Protein AF-A0A3C0U505-F1 (afdb_monomer_lite)

Sequence (66 aa):
MTIHKEGKGTLGLSFIVLVAVNALVQWLTTAQWLEVAILVTSIVLYAIVLQFFRNPTRTILVNPEA

pLDDT: mean 92.02, std 8.31, range [63.81, 98.62]

Foldseek 3Di:
DDFAPVLPVVLVVLVVVLVVVLVVVVVVDPPVVVSVVSVVVSVVVSVVSRVVRDDDDDDDDDDPVD

Secondary structure (DSSP, 8-state):
-EEPTTHHHHHHHHHHHHHHHHHHHHHH---HHHHHHHHHHHHHHHHHHHHHTEE----PPPPTT-

Structure (mmCIF, N/CA/C/O backbone):
data_AF-A0A3C0U505-F1
#
_entry.id   AF-A0A3C0U505-F1
#
loop_
_atom_site.group_PDB
_atom_site.id
_atom_site.type_symbol
_atom_site.label_atom_id
_atom_site.label_alt_id
_atom_site.label_comp_id
_atom_site.label_asym_id
_atom_site.label_entity_id
_atom_site.label_seq_id
_atom_site.pdbx_PDB_ins_code
_atom_site.Cartn_x
_atom_site.Cartn_y
_atom_site.Cartn_z
_atom_site.occupancy
_atom_site.B_iso_or_equiv
_atom_site.auth_seq_id
_atom_site.auth_comp_id
_atom_site.auth_asym_id
_atom_site.auth_atom_id
_atom_site.pdbx_PDB_model_num
ATOM 1 N N . MET A 1 1 ? 10.631 -11.619 -12.280 1.00 63.81 1 MET A N 1
ATOM 2 C CA . MET A 1 1 ? 9.471 -10.738 -12.527 1.00 63.81 1 MET A CA 1
ATOM 3 C C . MET A 1 1 ? 10.001 -9.320 -12.633 1.00 63.81 1 MET A C 1
ATOM 5 O O . MET A 1 1 ? 10.464 -8.783 -11.636 1.00 63.81 1 MET A O 1
ATOM 9 N N . THR A 1 2 ? 10.055 -8.761 -13.836 1.00 79.25 2 THR A N 1
ATOM 10 C CA . THR A 1 2 ? 10.632 -7.431 -14.069 1.00 79.25 2 THR A CA 1
ATOM 11 C C . THR A 1 2 ? 9.488 -6.427 -14.137 1.00 79.25 2 THR A C 1
ATOM 13 O O . THR A 1 2 ? 8.546 -6.632 -14.896 1.00 79.25 2 THR A O 1
ATOM 16 N N . ILE A 1 3 ? 9.529 -5.376 -13.323 1.00 82.69 3 ILE A N 1
ATOM 17 C CA . ILE A 1 3 ? 8.551 -4.280 -13.374 1.00 82.69 3 ILE A CA 1
ATOM 18 C C . ILE A 1 3 ? 9.076 -3.224 -14.349 1.00 82.69 3 ILE A C 1
ATOM 20 O O . ILE A 1 3 ? 10.264 -2.882 -14.306 1.00 82.69 3 ILE A O 1
ATOM 24 N N . HIS A 1 4 ? 8.209 -2.708 -15.221 1.00 81.94 4 HIS A N 1
ATOM 25 C CA . HIS A 1 4 ? 8.551 -1.592 -16.105 1.00 81.94 4 HIS A CA 1
ATOM 26 C C . HIS A 1 4 ? 9.042 -0.401 -15.276 1.00 81.94 4 HIS A C 1
ATOM 28 O O . HIS A 1 4 ? 8.458 -0.074 -14.243 1.00 81.94 4 HIS A O 1
ATOM 34 N N . LYS A 1 5 ? 10.109 0.274 -15.720 1.00 81.50 5 LYS A N 1
ATOM 35 C CA . LYS A 1 5 ? 10.645 1.443 -14.998 1.00 81.50 5 LYS A CA 1
ATOM 36 C C . LYS A 1 5 ? 9.582 2.537 -14.832 1.00 81.50 5 LYS A C 1
ATOM 38 O O . LYS A 1 5 ? 9.507 3.138 -13.767 1.00 81.50 5 LYS A O 1
ATOM 43 N N . GLU A 1 6 ? 8.730 2.698 -15.841 1.00 82.81 6 GLU A N 1
ATOM 44 C CA . GLU A 1 6 ? 7.592 3.626 -15.868 1.00 82.81 6 GLU A CA 1
ATOM 45 C C . G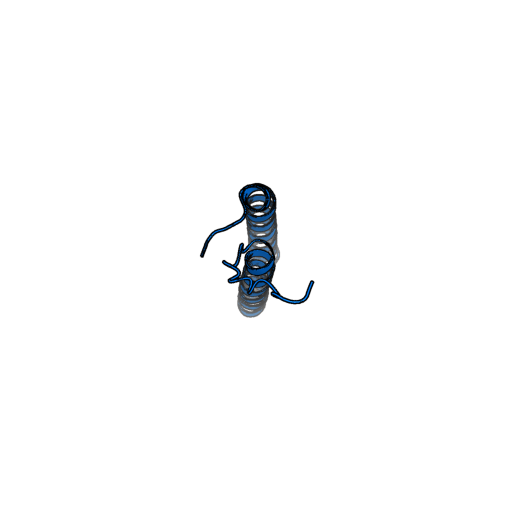LU A 1 6 ? 6.516 3.267 -14.835 1.00 82.81 6 GLU A C 1
ATOM 47 O O . GLU A 1 6 ? 5.922 4.144 -14.215 1.00 82.81 6 GLU A O 1
ATOM 52 N N . GLY A 1 7 ? 6.325 1.973 -14.561 1.00 86.44 7 GLY A N 1
ATOM 53 C CA . GLY A 1 7 ? 5.316 1.500 -13.619 1.00 86.44 7 GLY A CA 1
ATOM 54 C C . GLY A 1 7 ? 5.634 1.771 -12.154 1.00 86.44 7 GLY A C 1
ATOM 55 O O . GLY A 1 7 ? 4.728 1.777 -11.328 1.00 86.44 7 GLY A O 1
ATOM 56 N N . LYS A 1 8 ? 6.901 2.027 -11.803 1.00 89.06 8 LYS A N 1
ATOM 57 C CA . LYS A 1 8 ? 7.315 2.213 -10.402 1.00 89.06 8 LYS A CA 1
ATOM 58 C C . LYS A 1 8 ? 6.642 3.418 -9.741 1.00 89.06 8 LYS A C 1
ATOM 60 O O . LYS A 1 8 ? 6.268 3.325 -8.575 1.00 89.06 8 LYS A O 1
ATOM 65 N N . GLY A 1 9 ? 6.474 4.518 -10.480 1.00 93.38 9 GLY A N 1
ATOM 66 C CA . GLY A 1 9 ? 5.825 5.731 -9.973 1.00 93.38 9 GLY A CA 1
ATOM 67 C C . GLY A 1 9 ? 4.348 5.498 -9.666 1.00 93.38 9 GLY A C 1
ATOM 68 O O . GLY A 1 9 ? 3.901 5.743 -8.546 1.00 93.38 9 GLY A O 1
ATOM 69 N N . THR A 1 10 ? 3.606 4.942 -10.627 1.00 94.06 10 THR A N 1
ATOM 70 C CA . THR A 1 10 ? 2.184 4.617 -10.451 1.00 94.06 10 THR A CA 1
ATOM 71 C C . THR A 1 10 ? 1.969 3.578 -9.357 1.00 94.06 10 THR A C 1
ATOM 73 O O . THR A 1 10 ? 1.053 3.723 -8.549 1.00 94.06 10 THR A O 1
ATOM 76 N N . LEU A 1 11 ? 2.837 2.565 -9.276 1.00 94.75 11 LEU A N 1
ATOM 77 C CA . LEU A 1 11 ? 2.759 1.539 -8.243 1.00 94.75 11 LEU A CA 1
ATOM 78 C C . LEU A 1 11 ? 2.969 2.147 -6.846 1.00 94.75 11 LEU A C 1
ATOM 80 O O . LEU A 1 11 ? 2.152 1.919 -5.956 1.00 94.75 11 LEU A O 1
ATOM 84 N N . GLY A 1 12 ? 3.980 3.006 -6.678 1.00 96.00 12 GLY A N 1
ATOM 85 C CA . GLY A 1 12 ? 4.217 3.727 -5.424 1.00 96.00 12 GLY A CA 1
ATOM 86 C C . GLY A 1 12 ? 3.050 4.632 -5.022 1.00 96.00 12 GLY A C 1
ATOM 87 O O . GLY A 1 12 ? 2.606 4.584 -3.876 1.00 96.00 12 GLY A O 1
ATOM 88 N N . LEU A 1 13 ? 2.496 5.398 -5.967 1.00 97.25 13 LEU A N 1
ATOM 89 C CA . LEU A 1 13 ? 1.327 6.241 -5.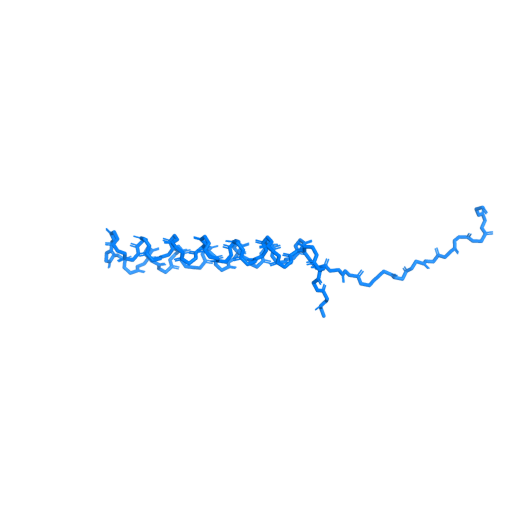704 1.00 97.25 13 LEU A CA 1
ATOM 90 C C . LEU A 1 13 ? 0.108 5.404 -5.294 1.00 97.25 13 LEU A C 1
ATOM 92 O O . LEU A 1 13 ? -0.549 5.725 -4.307 1.00 97.25 13 LEU A O 1
ATOM 96 N N . SER A 1 14 ? -0.168 4.308 -6.008 1.00 96.81 14 SER A N 1
ATOM 97 C CA . SER A 1 14 ? -1.289 3.419 -5.681 1.00 96.81 14 SER A CA 1
ATOM 98 C C . SER A 1 14 ? -1.149 2.797 -4.289 1.00 96.81 14 SER A C 1
ATOM 100 O O . SER A 1 14 ? -2.131 2.715 -3.556 1.00 96.81 14 SER A O 1
ATOM 102 N N . PHE A 1 15 ? 0.075 2.443 -3.883 1.00 97.81 15 PHE A N 1
ATOM 103 C CA . PHE A 1 15 ? 0.351 1.937 -2.543 1.00 97.81 15 PHE A CA 1
ATOM 104 C C . PHE A 1 15 ? 0.060 2.991 -1.469 1.00 97.81 15 PHE A C 1
ATOM 106 O O . PHE A 1 15 ? -0.655 2.703 -0.512 1.00 97.81 15 PHE A O 1
ATOM 113 N N . ILE A 1 16 ? 0.550 4.224 -1.648 1.00 98.50 16 ILE A N 1
ATOM 114 C CA . ILE A 1 16 ? 0.315 5.329 -0.703 1.00 98.50 16 ILE A CA 1
ATOM 115 C C . ILE A 1 16 ? -1.184 5.607 -0.552 1.00 98.50 16 ILE A C 1
ATOM 117 O O . ILE A 1 16 ? -1.674 5.732 0.570 1.00 98.50 16 ILE A O 1
ATOM 121 N N . VAL A 1 17 ? -1.922 5.661 -1.665 1.00 98.44 17 VAL A N 1
ATOM 122 C CA . VAL A 1 17 ? -3.376 5.877 -1.649 1.00 98.44 17 VAL A CA 1
ATOM 123 C C . VAL A 1 17 ? -4.085 4.759 -0.884 1.00 98.44 17 VAL A C 1
ATOM 125 O O . VAL A 1 17 ? -4.921 5.042 -0.029 1.00 98.44 17 VAL A O 1
ATOM 128 N N . LEU A 1 18 ? -3.734 3.495 -1.132 1.00 98.44 18 LEU A N 1
ATOM 129 C CA . LEU A 1 18 ? -4.344 2.363 -0.431 1.00 98.44 18 LEU A CA 1
ATOM 130 C C . LEU A 1 18 ? -4.029 2.368 1.067 1.00 98.44 18 LEU A C 1
ATOM 132 O O . LEU A 1 18 ? -4.923 2.107 1.872 1.00 98.44 18 LEU A O 1
ATOM 136 N N . VAL A 1 19 ? -2.801 2.711 1.462 1.00 98.56 19 VAL A N 1
ATOM 137 C CA . VAL A 1 19 ? -2.440 2.874 2.879 1.00 98.56 19 VAL A CA 1
ATOM 138 C C . VAL A 1 19 ? -3.273 3.981 3.525 1.00 98.56 19 VAL A C 1
ATOM 140 O O . VAL A 1 19 ? -3.833 3.764 4.598 1.00 98.56 19 VAL A O 1
ATOM 143 N N . ALA A 1 20 ? -3.418 5.133 2.864 1.00 98.62 20 ALA A N 1
ATOM 144 C CA . ALA A 1 20 ? -4.228 6.238 3.372 1.00 98.62 20 ALA A CA 1
ATOM 145 C C . ALA A 1 20 ? -5.706 5.844 3.542 1.00 98.62 20 ALA A C 1
ATOM 147 O O . ALA A 1 20 ? -6.304 6.159 4.568 1.00 98.62 20 ALA A O 1
ATOM 148 N N . VAL A 1 21 ? -6.279 5.105 2.586 1.00 98.44 21 VAL A N 1
ATOM 149 C CA . VAL A 1 21 ? -7.656 4.589 2.682 1.00 98.44 21 VAL A CA 1
ATOM 150 C C . VAL A 1 21 ? -7.810 3.637 3.869 1.00 98.44 21 VAL A C 1
ATOM 152 O O . VAL A 1 21 ? -8.752 3.786 4.642 1.00 98.44 21 VAL A O 1
ATOM 155 N N . ASN A 1 22 ? -6.884 2.693 4.060 1.00 98.50 22 ASN A N 1
ATOM 156 C CA . ASN A 1 22 ? -6.948 1.756 5.188 1.00 98.50 22 ASN A CA 1
ATOM 157 C C . ASN A 1 22 ? -6.806 2.470 6.539 1.00 98.50 22 ASN A C 1
ATOM 159 O O . ASN A 1 22 ? -7.558 2.173 7.464 1.00 98.50 22 ASN A O 1
ATOM 163 N N . ALA A 1 23 ? -5.896 3.442 6.639 1.00 98.38 23 ALA A N 1
ATOM 164 C CA . ALA A 1 23 ? -5.729 4.253 7.843 1.00 98.38 23 ALA A CA 1
ATOM 165 C C . ALA A 1 23 ? -6.989 5.076 8.157 1.00 98.38 23 ALA A C 1
ATOM 167 O O . ALA A 1 23 ? -7.418 5.143 9.306 1.00 98.38 23 ALA A O 1
ATOM 168 N N . LEU A 1 24 ? -7.617 5.661 7.133 1.00 98.50 24 LEU A N 1
ATOM 169 C CA . LEU A 1 24 ? -8.861 6.412 7.285 1.00 98.50 24 LEU A CA 1
ATOM 170 C C . LEU A 1 24 ? -10.017 5.509 7.731 1.00 98.50 24 LEU A C 1
ATOM 172 O O . LEU A 1 24 ? -10.789 5.906 8.598 1.00 98.50 24 LEU A O 1
ATOM 176 N N . VAL A 1 25 ? -10.118 4.285 7.205 1.00 98.19 25 VAL A N 1
ATOM 177 C CA . VAL A 1 25 ? -11.123 3.314 7.668 1.00 98.19 25 VAL A CA 1
ATOM 178 C C . VAL A 1 25 ? -10.896 2.940 9.134 1.00 98.19 25 VAL A C 1
ATOM 180 O O . VAL A 1 25 ? -11.844 3.031 9.907 1.00 98.19 25 VAL A O 1
ATOM 183 N N . GLN A 1 26 ? -9.663 2.612 9.539 1.00 97.25 26 GLN A N 1
ATOM 184 C CA . GLN A 1 26 ? -9.346 2.326 10.949 1.00 97.25 26 GLN A CA 1
ATOM 185 C C . GLN A 1 26 ? -9.625 3.512 11.883 1.00 97.25 26 GLN A C 1
ATOM 187 O O . GLN A 1 26 ? -9.921 3.325 13.057 1.00 97.25 26 GLN A O 1
ATOM 192 N N . TRP A 1 27 ? -9.521 4.746 11.385 1.00 98.06 27 TRP A N 1
ATOM 193 C CA . TRP A 1 27 ? -9.848 5.932 12.175 1.00 98.06 27 TRP A CA 1
ATOM 194 C C . TRP A 1 27 ? -11.362 6.173 12.296 1.00 98.06 27 TRP A C 1
ATOM 196 O O . TRP A 1 27 ? -11.825 6.669 13.322 1.00 98.06 27 TRP A O 1
ATOM 206 N N . LEU A 1 28 ? -12.142 5.827 11.267 1.00 98.19 28 LEU A N 1
ATOM 207 C CA . LEU A 1 28 ? -13.588 6.074 11.216 1.00 98.19 28 LEU A CA 1
ATOM 208 C C . LEU A 1 28 ? -14.438 4.984 11.874 1.00 98.19 28 LEU A C 1
ATOM 210 O O . LEU A 1 28 ? -15.596 5.236 12.210 1.00 98.19 28 LEU A O 1
ATOM 214 N N . THR A 1 29 ? -13.919 3.767 12.017 1.00 97.00 29 THR A N 1
ATOM 215 C CA . THR A 1 29 ? -14.671 2.648 12.584 1.00 97.00 29 THR A CA 1
ATOM 216 C C . THR A 1 29 ? -13.793 1.775 13.466 1.00 97.00 29 THR A C 1
ATOM 218 O O . THR A 1 29 ? -12.585 1.737 13.301 1.00 97.00 29 THR A O 1
ATOM 221 N N . THR A 1 30 ? -14.428 1.060 14.392 1.00 96.62 30 THR A N 1
ATOM 222 C CA . THR A 1 30 ? -13.819 -0.010 15.197 1.00 96.62 30 THR A CA 1
ATOM 223 C C . THR A 1 30 ? -14.347 -1.391 14.795 1.00 96.62 30 THR A C 1
ATOM 225 O O . THR A 1 30 ? -14.110 -2.395 15.471 1.00 96.62 30 THR A O 1
ATOM 228 N N . ALA A 1 31 ? -15.140 -1.457 13.718 1.00 98.12 31 ALA A N 1
ATOM 229 C CA . ALA A 1 31 ? -15.706 -2.694 13.210 1.00 98.12 31 ALA A CA 1
ATOM 230 C C . ALA A 1 31 ? -14.612 -3.525 12.529 1.00 98.12 31 ALA A C 1
ATOM 232 O O . ALA A 1 31 ? -14.386 -3.425 11.323 1.00 98.12 31 ALA A O 1
ATOM 233 N N . GLN A 1 32 ? -13.982 -4.404 13.307 1.00 97.19 32 GLN A N 1
ATOM 234 C CA . GLN A 1 32 ? -12.839 -5.206 12.868 1.00 97.19 32 GL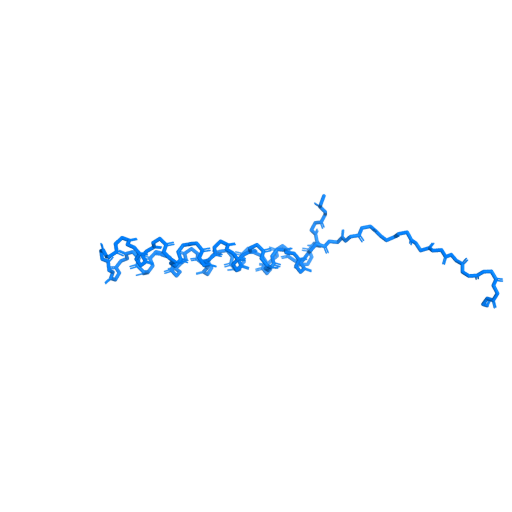N A CA 1
ATOM 235 C C . GLN A 1 32 ? -13.095 -5.985 11.565 1.00 97.19 32 GLN A C 1
ATOM 237 O O . GLN A 1 32 ? -12.213 -6.079 10.716 1.00 97.19 32 GLN A O 1
ATOM 242 N N . TRP A 1 33 ? -14.302 -6.526 11.360 1.00 97.56 33 TRP A N 1
ATOM 243 C CA . TRP A 1 33 ? -14.620 -7.257 10.127 1.00 97.56 33 TRP A CA 1
ATOM 244 C C . TRP A 1 33 ? -14.568 -6.355 8.883 1.00 97.56 33 TRP A C 1
ATOM 246 O O . TRP A 1 33 ? -14.147 -6.807 7.818 1.00 97.56 33 TRP A O 1
ATOM 256 N N . LEU A 1 34 ? -14.960 -5.083 9.020 1.00 97.69 34 LEU A N 1
ATOM 257 C CA . LEU A 1 34 ? -14.963 -4.108 7.933 1.00 97.69 34 LEU A CA 1
ATOM 258 C C . LEU A 1 34 ? -13.539 -3.646 7.621 1.00 97.69 34 LEU A C 1
ATOM 260 O O . LEU A 1 34 ? -13.160 -3.600 6.453 1.00 97.69 34 LEU A O 1
ATOM 264 N N . GLU A 1 35 ? -12.733 -3.380 8.650 1.00 98.12 35 GLU A N 1
ATOM 265 C CA . GLU A 1 35 ? -11.305 -3.078 8.493 1.00 98.12 35 GLU A CA 1
ATOM 266 C C . GLU A 1 35 ? -10.580 -4.202 7.741 1.00 98.12 35 GLU A C 1
ATOM 268 O O . GLU A 1 35 ? -9.873 -3.950 6.764 1.00 98.12 35 GLU A O 1
ATOM 273 N N . VAL A 1 36 ? -10.814 -5.457 8.142 1.00 98.31 36 VAL A N 1
ATOM 274 C CA . VAL A 1 36 ? -10.232 -6.634 7.482 1.00 98.31 36 VAL A CA 1
ATOM 275 C C . VAL A 1 36 ? -10.723 -6.754 6.038 1.00 98.31 36 VAL A C 1
ATOM 277 O O . VAL A 1 36 ? -9.916 -7.002 5.142 1.00 98.31 36 VAL A O 1
ATOM 280 N N . ALA A 1 37 ? -12.017 -6.548 5.777 1.00 98.44 37 ALA A N 1
ATOM 281 C CA . ALA A 1 37 ? -12.569 -6.618 4.425 1.00 98.44 37 ALA A CA 1
ATOM 282 C C . ALA A 1 37 ? -11.959 -5.557 3.489 1.00 98.44 37 ALA A C 1
ATOM 284 O O . ALA A 1 37 ? -11.589 -5.872 2.352 1.00 98.44 37 ALA A O 1
ATOM 285 N N . ILE A 1 38 ? -11.799 -4.319 3.968 1.00 98.44 38 ILE A N 1
ATOM 286 C CA . ILE A 1 38 ? -11.155 -3.230 3.218 1.00 98.44 38 ILE A CA 1
ATOM 287 C C . ILE A 1 38 ? -9.674 -3.542 2.976 1.00 98.44 38 ILE A C 1
ATOM 289 O O . ILE A 1 38 ? -9.186 -3.349 1.857 1.00 98.44 38 ILE A O 1
ATOM 293 N N . LEU A 1 39 ? -8.970 -4.076 3.977 1.00 98.50 39 LEU A N 1
ATOM 294 C CA . LEU A 1 39 ? -7.563 -4.453 3.851 1.00 98.50 39 LEU A CA 1
ATOM 295 C C . LEU A 1 39 ? -7.364 -5.554 2.806 1.00 98.50 39 LEU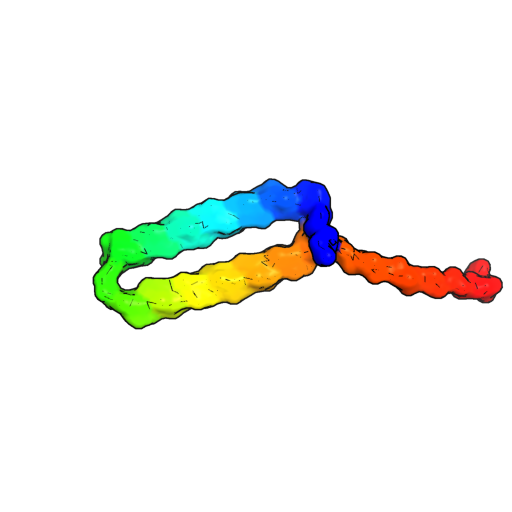 A C 1
ATOM 297 O O . LEU A 1 39 ? -6.538 -5.404 1.904 1.00 98.50 39 LEU A O 1
ATOM 301 N N . VAL A 1 40 ? -8.152 -6.629 2.873 1.00 98.62 40 VAL A N 1
ATOM 302 C CA . VAL A 1 40 ? -8.105 -7.725 1.891 1.00 98.62 40 VAL A CA 1
ATOM 303 C C . VAL A 1 40 ? -8.409 -7.200 0.488 1.00 98.62 40 VAL A C 1
ATOM 305 O O . VAL A 1 40 ? -7.670 -7.494 -0.452 1.00 98.62 40 VAL A O 1
ATOM 308 N N . THR A 1 41 ? -9.439 -6.363 0.349 1.00 98.56 41 THR A N 1
ATOM 309 C CA . THR A 1 41 ? -9.791 -5.735 -0.934 1.00 98.56 41 THR A CA 1
ATOM 310 C C . THR A 1 41 ? -8.640 -4.883 -1.473 1.00 98.56 41 THR A C 1
ATOM 312 O O . THR A 1 41 ? -8.309 -4.966 -2.655 1.00 98.56 41 THR A O 1
ATOM 315 N N . SER A 1 42 ? -7.976 -4.117 -0.606 1.00 98.44 42 SER A N 1
ATOM 316 C CA . SER A 1 42 ? -6.825 -3.281 -0.964 1.00 98.44 42 SER A CA 1
ATOM 317 C C . SER A 1 42 ? -5.638 -4.114 -1.451 1.00 98.44 42 SER A C 1
ATOM 319 O O . SER A 1 42 ? -5.011 -3.764 -2.450 1.00 98.44 42 SER A O 1
ATOM 321 N N . ILE A 1 43 ? -5.356 -5.243 -0.794 1.00 98.44 43 ILE A N 1
ATOM 322 C CA . ILE A 1 43 ? -4.292 -6.173 -1.198 1.00 98.44 43 ILE A CA 1
ATOM 323 C C . ILE A 1 43 ? -4.594 -6.772 -2.575 1.00 98.44 43 ILE A C 1
ATOM 325 O O . ILE A 1 43 ? -3.720 -6.776 -3.444 1.00 98.44 43 ILE A O 1
ATOM 329 N N . VAL A 1 44 ? -5.825 -7.245 -2.795 1.00 98.50 44 VAL A N 1
ATOM 330 C CA . VAL A 1 44 ? -6.245 -7.812 -4.088 1.00 98.50 44 VAL A CA 1
ATOM 331 C C . VAL A 1 44 ? -6.145 -6.763 -5.194 1.00 98.50 44 VAL A C 1
ATOM 333 O O . VAL A 1 44 ? -5.577 -7.041 -6.253 1.00 98.50 44 VAL A O 1
ATOM 336 N N . LEU A 1 45 ? -6.626 -5.543 -4.944 1.00 97.88 45 LEU A N 1
ATOM 337 C CA . LEU A 1 45 ? -6.538 -4.444 -5.902 1.00 97.88 45 LEU A CA 1
ATOM 338 C C . LEU A 1 45 ? -5.078 -4.117 -6.239 1.00 97.88 45 LEU A C 1
ATOM 340 O O . LEU A 1 45 ? -4.724 -4.032 -7.414 1.00 97.88 45 LEU A O 1
ATOM 344 N N . TYR A 1 46 ? -4.215 -3.983 -5.230 1.00 97.50 46 TYR A N 1
ATOM 345 C CA . TYR A 1 46 ? -2.799 -3.696 -5.451 1.00 97.50 46 TYR A CA 1
ATOM 346 C C . TYR A 1 46 ? -2.107 -4.810 -6.240 1.00 97.50 46 TYR A C 1
ATOM 348 O O . TYR A 1 46 ? -1.324 -4.527 -7.146 1.00 97.50 46 TYR A O 1
ATOM 356 N N . ALA A 1 47 ? -2.431 -6.075 -5.955 1.00 96.25 47 ALA A N 1
ATOM 357 C CA . ALA A 1 47 ? -1.916 -7.209 -6.711 1.00 96.25 47 ALA A CA 1
ATOM 358 C C . ALA A 1 47 ? -2.331 -7.134 -8.189 1.00 96.25 47 ALA A C 1
ATOM 360 O O . ALA A 1 47 ? -1.488 -7.340 -9.061 1.00 96.25 47 ALA A O 1
ATOM 361 N N . ILE A 1 48 ? -3.588 -6.784 -8.483 1.00 95.81 48 ILE A N 1
ATOM 362 C CA . ILE A 1 48 ? -4.071 -6.578 -9.857 1.00 95.81 48 ILE A CA 1
ATOM 363 C C . ILE A 1 48 ? -3.295 -5.445 -10.537 1.00 95.81 48 ILE A C 1
ATOM 365 O O . ILE A 1 48 ? -2.756 -5.648 -11.626 1.00 95.81 48 ILE A O 1
ATOM 369 N N . VAL A 1 49 ? -3.172 -4.282 -9.887 1.00 94.38 49 VAL A N 1
ATOM 370 C CA . VAL A 1 49 ? -2.410 -3.132 -10.410 1.00 94.38 49 VAL A CA 1
ATOM 371 C C . VAL A 1 49 ? -0.957 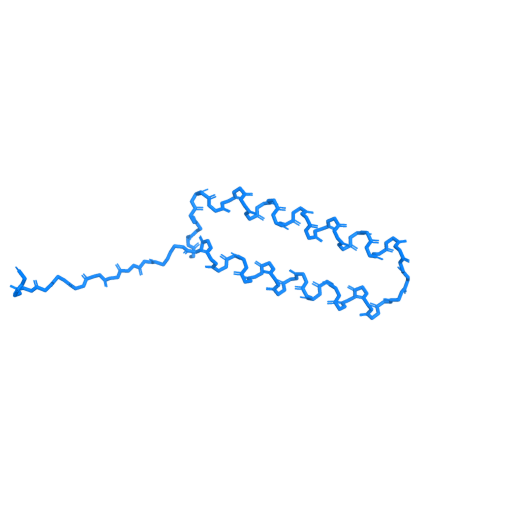-3.522 -10.695 1.00 94.38 49 VAL A C 1
ATOM 373 O O . VAL A 1 49 ? -0.423 -3.201 -11.755 1.00 94.38 49 VAL A O 1
ATOM 376 N N . LEU A 1 50 ? -0.325 -4.283 -9.801 1.00 93.38 50 LEU A N 1
ATOM 377 C CA . LEU A 1 50 ? 1.042 -4.769 -9.973 1.00 93.38 50 LEU A CA 1
ATOM 378 C C . LEU A 1 50 ? 1.193 -5.636 -11.230 1.00 93.38 50 LEU A C 1
ATOM 380 O O . LEU A 1 50 ? 2.195 -5.501 -11.939 1.00 93.38 50 LEU A O 1
ATOM 384 N N . GLN A 1 51 ? 0.205 -6.478 -11.554 1.00 92.19 51 GLN A N 1
ATOM 385 C CA . GLN A 1 51 ? 0.260 -7.318 -12.757 1.00 92.19 51 GLN A CA 1
ATOM 386 C C . GLN A 1 51 ? 0.282 -6.496 -14.054 1.00 92.19 51 GLN A C 1
ATOM 388 O O . GLN A 1 51 ? 0.967 -6.905 -14.992 1.00 92.19 51 GLN A O 1
ATOM 393 N N . PHE A 1 52 ? -0.380 -5.333 -14.109 1.00 90.62 52 PHE A N 1
ATOM 394 C CA . PHE A 1 52 ? -0.348 -4.455 -15.291 1.00 90.62 52 PHE A CA 1
ATOM 395 C C . PHE A 1 52 ? 1.054 -3.921 -15.592 1.00 90.62 52 PHE A C 1
ATOM 397 O O . PHE A 1 52 ? 1.433 -3.777 -16.751 1.00 90.62 52 PHE A O 1
ATOM 404 N N . PHE A 1 53 ? 1.855 -3.668 -14.557 1.00 90.94 53 PHE A N 1
ATOM 405 C CA . PHE A 1 53 ? 3.202 -3.116 -14.717 1.00 90.94 53 PHE A CA 1
ATOM 406 C C . PHE A 1 53 ? 4.288 -4.176 -14.892 1.00 90.94 53 PHE A C 1
ATOM 408 O O . PHE A 1 53 ? 5.477 -3.847 -14.983 1.00 90.94 53 PHE A O 1
ATOM 415 N N . ARG A 1 54 ? 3.910 -5.450 -14.986 1.00 88.94 54 ARG A N 1
ATOM 416 C CA . ARG A 1 54 ? 4.838 -6.549 -15.236 1.00 88.94 54 ARG A CA 1
ATOM 417 C C . ARG A 1 54 ? 5.292 -6.551 -16.694 1.00 88.94 54 ARG A C 1
ATOM 419 O O . ARG A 1 54 ? 4.466 -6.480 -17.593 1.00 88.94 54 ARG A O 1
ATOM 426 N N . ASN A 1 55 ? 6.595 -6.692 -16.927 1.00 82.31 55 ASN A N 1
ATOM 427 C CA . ASN A 1 55 ? 7.180 -6.875 -18.254 1.00 82.31 55 ASN A CA 1
ATOM 428 C C . ASN A 1 55 ? 7.464 -8.368 -18.512 1.00 82.31 55 ASN A C 1
ATOM 430 O O . ASN A 1 55 ? 8.457 -8.888 -17.987 1.00 82.31 55 ASN A O 1
ATOM 434 N N . PRO A 1 56 ? 6.596 -9.100 -19.235 1.00 79.50 56 PRO A N 1
ATOM 435 C CA . PRO A 1 56 ? 6.851 -10.493 -19.574 1.00 79.50 56 PRO A CA 1
ATOM 436 C C . PRO A 1 56 ? 7.885 -10.598 -20.701 1.00 79.50 56 PRO A C 1
ATOM 438 O O . PRO A 1 56 ? 7.724 -9.993 -21.759 1.00 79.50 56 PRO A O 1
ATOM 441 N N . THR A 1 57 ? 8.911 -11.429 -20.513 1.00 80.06 57 THR A N 1
ATOM 442 C CA . THR A 1 57 ? 9.795 -11.835 -21.612 1.00 80.06 57 THR A CA 1
ATOM 443 C C . THR A 1 57 ? 8.961 -12.552 -22.674 1.00 80.06 57 THR A C 1
ATOM 445 O O . THR A 1 57 ? 8.309 -13.552 -22.370 1.00 80.06 57 THR A O 1
ATOM 448 N N . ARG A 1 58 ? 8.961 -12.043 -23.909 1.00 82.00 58 ARG A N 1
ATOM 449 C CA . ARG A 1 58 ? 8.285 -12.674 -25.049 1.00 82.00 58 ARG A CA 1
ATOM 450 C C . ARG A 1 58 ? 9.319 -13.329 -25.955 1.00 82.00 58 ARG A C 1
ATOM 452 O O . ARG A 1 58 ? 10.192 -12.643 -26.476 1.00 82.00 58 ARG A O 1
ATOM 459 N N . THR A 1 59 ? 9.188 -14.632 -26.178 1.00 84.06 59 THR A N 1
ATOM 460 C CA . THR A 1 59 ? 9.883 -15.311 -27.275 1.00 84.06 59 THR A CA 1
ATOM 461 C C . THR A 1 59 ? 9.060 -15.086 -28.536 1.00 84.06 59 THR A C 1
ATOM 463 O O . THR A 1 59 ? 7.929 -15.559 -28.619 1.00 84.06 59 THR A O 1
ATOM 466 N N . ILE A 1 60 ? 9.588 -14.320 -29.488 1.00 85.62 60 ILE A N 1
ATOM 467 C CA . ILE A 1 60 ? 8.933 -14.092 -30.779 1.00 85.62 60 ILE A CA 1
ATOM 468 C C . ILE A 1 60 ? 9.549 -15.072 -31.778 1.00 85.62 60 ILE A C 1
ATOM 470 O O . ILE A 1 60 ? 10.763 -15.061 -31.973 1.00 85.62 60 ILE A O 1
ATOM 474 N N . LEU A 1 61 ? 8.728 -15.928 -32.389 1.00 86.19 61 LEU A N 1
ATOM 475 C CA . LEU A 1 61 ? 9.143 -16.712 -33.551 1.00 86.19 61 LEU A CA 1
ATOM 476 C C . LEU A 1 61 ? 9.065 -15.803 -34.779 1.00 86.19 61 LEU A C 1
ATOM 478 O O . LEU A 1 61 ? 8.012 -15.230 -35.057 1.00 86.19 61 LEU A O 1
ATOM 482 N N . VAL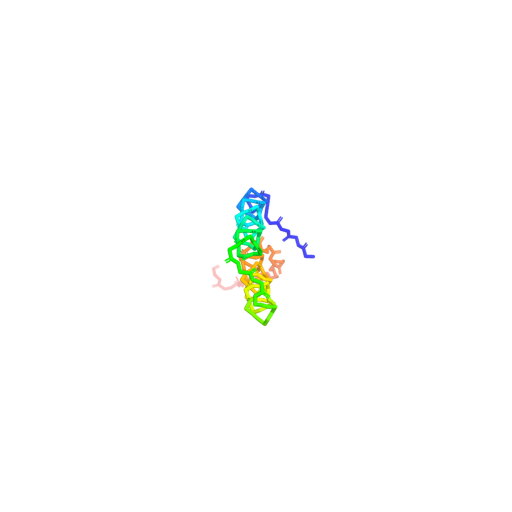 A 1 62 ? 10.183 -15.636 -35.483 1.00 83.81 62 VAL A N 1
ATOM 483 C CA . VAL A 1 62 ? 10.213 -14.905 -36.755 1.00 83.81 62 VAL A CA 1
ATOM 484 C C . VAL A 1 62 ? 9.540 -15.783 -37.803 1.00 83.81 62 VAL A C 1
ATOM 486 O O . VAL A 1 62 ? 9.952 -16.927 -37.984 1.00 83.81 62 VAL A O 1
ATOM 489 N N . ASN A 1 63 ? 8.499 -15.269 -38.461 1.00 82.88 63 ASN A N 1
ATOM 490 C CA . ASN A 1 63 ? 7.883 -15.970 -39.582 1.00 82.88 63 ASN A CA 1
ATOM 491 C C . ASN A 1 63 ? 8.843 -15.920 -40.786 1.00 82.88 63 ASN A C 1
ATOM 493 O O . ASN A 1 63 ? 9.147 -14.815 -41.233 1.00 82.88 63 ASN A O 1
ATOM 497 N N . PRO A 1 64 ? 9.327 -17.059 -41.313 1.00 81.12 64 PRO A N 1
ATOM 498 C CA . PRO A 1 64 ? 10.218 -17.073 -42.474 1.00 81.12 64 PRO A CA 1
ATOM 499 C C . PRO A 1 64 ? 9.516 -16.732 -43.800 1.00 81.12 64 PRO A C 1
ATOM 501 O O . PRO A 1 64 ? 10.196 -16.541 -44.801 1.00 81.12 64 PRO A O 1
ATOM 504 N N . GLU A 1 65 ? 8.182 -16.659 -43.816 1.00 79.38 65 GLU A N 1
ATOM 505 C CA . GLU A 1 65 ? 7.371 -16.402 -45.018 1.00 79.38 65 GLU A CA 1
ATOM 506 C C . GLU A 1 65 ? 6.796 -14.970 -45.094 1.00 79.38 65 GLU A C 1
ATOM 508 O O . GLU A 1 65 ? 5.908 -14.716 -45.907 1.00 79.38 65 GLU A O 1
ATOM 513 N N . ALA A 1 66 ? 7.243 -14.051 -44.227 1.00 64.12 66 ALA A N 1
ATOM 514 C CA . ALA A 1 66 ? 6.818 -12.643 -44.225 1.00 64.12 66 ALA A CA 1
ATOM 515 C C . ALA A 1 66 ? 7.713 -11.748 -45.095 1.00 64.12 66 ALA A C 1
ATOM 517 O O . ALA A 1 66 ? 8.943 -11.979 -45.113 1.00 64.12 66 ALA A O 1
#

Radius of gyration: 18.29 Å; chains: 1; bounding box: 26×24×60 Å